Protein AF-A0A2R6DVB5-F1 (afdb_monomer_lite)

Sequence (64 aa):
IAGKTLKEANQEDLLSPGILVVRIDRGEESITPSGSTVIQADDFVTIHSRSGITDDTLGVFTGK

Structure (mmCIF, N/CA/C/O backbone):
data_AF-A0A2R6DVB5-F1
#
_entry.id   AF-A0A2R6DVB5-F1
#
loop_
_atom_site.group_PDB
_atom_site.id
_atom_site.type_symbol
_atom_site.label_atom_id
_atom_site.label_alt_id
_atom_site.label_comp_id
_atom_site.label_asym_id
_atom_site.label_entity_id
_atom_site.label_seq_id
_atom_site.pdbx_PDB_ins_code
_atom_site.Cartn_x
_atom_site.Cartn_y
_atom_site.Cartn_z
_atom_site.occupancy
_atom_site.B_iso_or_equiv
_atom_site.auth_seq_id
_atom_site.auth_comp_id
_atom_site.auth_asym_id
_atom_site.auth_atom_id
_atom_site.pdbx_PDB_model_num
ATOM 1 N N . ILE A 1 1 ? -7.485 1.177 -2.043 1.00 91.88 1 ILE A N 1
ATOM 2 C CA . ILE A 1 1 ? -6.664 2.249 -1.412 1.00 91.88 1 ILE A CA 1
ATOM 3 C C . ILE A 1 1 ? -5.786 3.049 -2.392 1.00 91.88 1 ILE A C 1
ATOM 5 O O . ILE A 1 1 ? -5.386 4.157 -2.052 1.00 91.88 1 ILE A O 1
ATOM 9 N N . ALA A 1 2 ? -5.483 2.528 -3.591 1.00 95.12 2 ALA A N 1
ATOM 10 C CA . ALA A 1 2 ? -4.653 3.221 -4.582 1.00 95.12 2 ALA A CA 1
ATOM 11 C C . ALA A 1 2 ? -5.131 4.656 -4.888 1.00 95.12 2 ALA A C 1
ATOM 13 O O . ALA A 1 2 ? -6.331 4.933 -4.898 1.00 95.12 2 ALA A O 1
ATOM 14 N N . GLY A 1 3 ? -4.178 5.555 -5.137 1.00 96.44 3 GLY A N 1
ATOM 15 C CA . GLY A 1 3 ? -4.412 6.979 -5.390 1.00 96.44 3 GLY A CA 1
ATOM 16 C C . GLY A 1 3 ? -4.450 7.858 -4.135 1.00 96.44 3 GLY A C 1
ATOM 17 O O . GLY A 1 3 ? -4.568 9.071 -4.267 1.00 96.44 3 GLY A O 1
ATOM 18 N N . LYS A 1 4 ? -4.326 7.276 -2.936 1.00 96.94 4 LYS A N 1
ATOM 19 C CA . LYS A 1 4 ? -4.286 8.000 -1.656 1.00 96.94 4 LYS A CA 1
ATOM 20 C C . LYS A 1 4 ? -2.902 7.935 -1.027 1.00 96.94 4 LYS A C 1
ATOM 22 O O . LYS A 1 4 ? -2.165 6.960 -1.202 1.00 96.94 4 LYS A O 1
ATOM 27 N N . THR A 1 5 ? -2.565 8.955 -0.249 1.00 97.56 5 THR A N 1
ATOM 28 C CA . THR A 1 5 ? -1.448 8.877 0.693 1.00 97.56 5 THR A CA 1
ATOM 29 C C . THR A 1 5 ? -1.770 7.923 1.843 1.00 97.56 5 THR A C 1
ATOM 31 O O . THR A 1 5 ? -2.934 7.725 2.202 1.00 97.56 5 THR A O 1
ATOM 34 N N . LEU A 1 6 ? -0.738 7.357 2.475 1.00 95.50 6 LEU A N 1
ATOM 35 C CA . LEU A 1 6 ? -0.913 6.544 3.685 1.00 95.50 6 LEU A CA 1
ATOM 36 C C . LEU A 1 6 ? -1.612 7.314 4.811 1.00 95.50 6 LEU A C 1
ATOM 38 O O . LEU A 1 6 ? -2.406 6.739 5.554 1.00 95.50 6 LEU A O 1
ATOM 42 N N . LYS A 1 7 ? -1.348 8.619 4.925 1.00 95.94 7 LYS A N 1
ATOM 43 C CA . LYS A 1 7 ? -2.018 9.482 5.897 1.00 95.94 7 LYS A CA 1
ATOM 44 C C . LYS A 1 7 ? -3.510 9.619 5.599 1.00 95.94 7 LYS A C 1
ATOM 46 O O . LYS A 1 7 ? -4.302 9.426 6.514 1.00 95.94 7 LYS A O 1
ATOM 51 N N . GLU A 1 8 ? -3.891 9.918 4.359 1.00 97.56 8 GLU A N 1
ATOM 52 C CA . GLU A 1 8 ? -5.306 10.034 3.970 1.00 97.56 8 GLU A CA 1
ATOM 53 C C . GLU A 1 8 ? -6.047 8.718 4.189 1.00 97.56 8 GLU A C 1
ATOM 55 O O . GLU A 1 8 ? -7.117 8.708 4.786 1.00 97.56 8 GLU A O 1
ATOM 60 N N . ALA A 1 9 ? -5.447 7.593 3.796 1.00 94.69 9 ALA A N 1
ATOM 61 C CA . ALA A 1 9 ? -6.054 6.287 4.013 1.00 94.69 9 ALA A CA 1
ATOM 62 C C . ALA A 1 9 ? -6.283 5.976 5.500 1.00 94.69 9 ALA A C 1
ATOM 64 O O . ALA A 1 9 ? -7.310 5.407 5.857 1.00 94.69 9 ALA A O 1
ATOM 65 N N . ASN A 1 10 ? -5.358 6.377 6.374 1.00 92.56 10 ASN A N 1
ATOM 66 C CA . ASN A 1 10 ? -5.548 6.255 7.816 1.00 92.56 10 ASN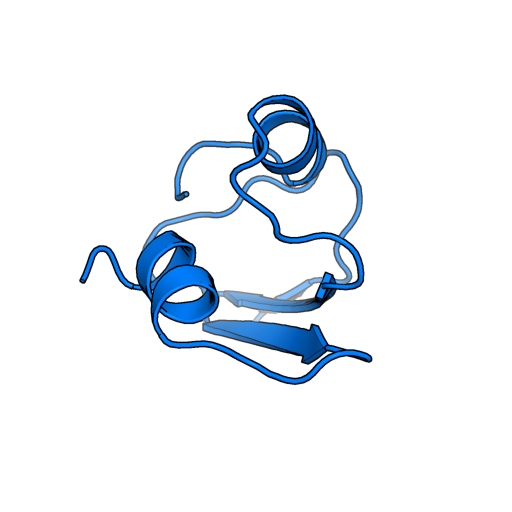 A CA 1
ATOM 67 C C . ASN A 1 10 ? -6.625 7.213 8.354 1.00 92.56 10 ASN A C 1
ATOM 69 O O . ASN A 1 10 ? -7.319 6.872 9.298 1.00 92.56 10 ASN A O 1
ATOM 73 N N . GLN A 1 11 ? -6.752 8.420 7.795 1.00 94.69 11 GLN A N 1
ATOM 74 C CA . GLN A 1 11 ? -7.775 9.397 8.197 1.00 94.69 11 GLN A CA 1
ATOM 75 C C . GLN A 1 11 ? -9.186 9.012 7.742 1.00 94.69 11 GLN A C 1
ATOM 77 O O . GLN A 1 11 ? -10.156 9.440 8.355 1.00 94.69 11 GLN A O 1
ATOM 82 N N . GLU A 1 12 ? -9.291 8.227 6.674 1.00 94.31 12 GLU A N 1
ATOM 83 C CA . GLU A 1 12 ? -10.542 7.656 6.169 1.00 94.31 12 GLU A CA 1
ATOM 84 C C . GLU A 1 12 ? -10.859 6.283 6.788 1.00 94.31 12 GLU A C 1
ATOM 86 O O . GLU A 1 12 ? -11.727 5.575 6.283 1.00 94.31 12 GLU A O 1
ATOM 91 N N . ASP A 1 13 ? -10.134 5.885 7.843 1.00 91.12 13 ASP A N 1
ATOM 92 C CA . ASP A 1 13 ? -10.274 4.596 8.536 1.00 91.12 13 ASP A CA 1
ATOM 93 C C . ASP A 1 13 ? -10.142 3.365 7.615 1.00 91.12 13 ASP A C 1
ATOM 95 O O . ASP A 1 13 ? -10.578 2.263 7.947 1.00 91.12 13 ASP A O 1
ATOM 99 N N . LEU A 1 14 ? -9.488 3.520 6.457 1.00 91.19 14 LEU A N 1
ATOM 100 C CA . LEU A 1 14 ? -9.209 2.411 5.540 1.00 91.19 14 LEU A CA 1
ATOM 101 C C . LEU A 1 14 ? -8.125 1.489 6.105 1.00 91.19 14 LEU A C 1
ATOM 103 O O . LEU A 1 14 ? -8.089 0.303 5.800 1.00 91.19 14 LEU A O 1
ATOM 107 N N . LEU A 1 15 ? -7.208 2.024 6.911 1.00 89.50 15 LEU A N 1
ATOM 108 C CA . LEU A 1 15 ? -6.173 1.232 7.564 1.00 89.50 15 LEU A CA 1
ATOM 109 C C . LEU A 1 15 ? -6.628 0.854 8.970 1.00 89.50 15 LEU A C 1
ATOM 111 O O . LEU A 1 15 ? -6.805 1.713 9.830 1.00 89.50 15 LEU A O 1
ATOM 115 N N . SER A 1 16 ? -6.773 -0.449 9.209 1.00 87.19 16 SER A N 1
ATOM 116 C CA . SER A 1 16 ? -7.125 -0.953 10.535 1.00 87.19 16 SER A CA 1
ATOM 117 C C . SER A 1 16 ? -6.089 -0.532 11.591 1.00 87.19 16 SER A C 1
ATOM 119 O O . SER A 1 16 ? -4.881 -0.535 11.314 1.00 87.19 16 SER A O 1
ATOM 121 N N . PRO A 1 17 ? -6.515 -0.221 12.830 1.00 84.38 17 PRO A N 1
ATOM 122 C CA . PRO A 1 17 ? -5.599 0.126 13.907 1.00 84.38 17 PRO A CA 1
ATOM 123 C C . PRO A 1 17 ? -4.535 -0.953 14.130 1.00 84.38 17 PRO A C 1
ATOM 125 O O . PRO A 1 17 ? -4.840 -2.134 14.287 1.00 84.38 17 PRO A O 1
ATOM 128 N N . GLY A 1 18 ? -3.268 -0.541 14.193 1.00 85.62 18 GLY A N 1
ATOM 129 C CA . GLY A 1 18 ? -2.149 -1.461 14.417 1.00 85.62 18 GLY A CA 1
ATOM 130 C C . GLY A 1 18 ? -1.593 -2.125 13.156 1.00 85.62 18 GLY A C 1
ATOM 131 O O . GLY A 1 18 ? -0.681 -2.945 13.292 1.00 85.62 18 GLY A O 1
ATOM 132 N N . ILE A 1 19 ? -2.081 -1.743 11.971 1.00 89.56 19 ILE A N 1
ATOM 133 C CA . ILE A 1 19 ? -1.406 -1.995 10.697 1.00 89.56 19 ILE A CA 1
ATOM 134 C C . ILE A 1 19 ? -0.267 -0.995 10.510 1.00 89.56 19 ILE A C 1
ATOM 136 O O . ILE A 1 19 ? -0.436 0.211 10.684 1.00 89.56 19 ILE A O 1
ATOM 140 N N . LEU A 1 20 ? 0.899 -1.507 10.129 1.00 91.19 20 LEU A N 1
ATOM 141 C CA . LEU A 1 20 ? 2.061 -0.715 9.757 1.00 91.19 20 LEU A CA 1
ATOM 142 C C . LEU A 1 20 ? 2.522 -1.121 8.363 1.00 91.19 20 LEU A C 1
ATOM 144 O O . LEU A 1 20 ? 2.935 -2.259 8.150 1.00 91.19 20 LEU A O 1
ATOM 148 N N . VAL A 1 21 ? 2.498 -0.174 7.430 1.00 93.56 21 VAL A N 1
ATOM 149 C CA . VAL A 1 21 ? 3.110 -0.351 6.112 1.00 93.56 21 VAL A CA 1
ATOM 150 C C . VAL A 1 21 ? 4.608 -0.107 6.249 1.00 93.56 21 VAL A C 1
ATOM 152 O O . VAL A 1 21 ? 5.026 1.009 6.547 1.00 93.56 21 VAL A O 1
ATOM 155 N N . VAL A 1 22 ? 5.413 -1.156 6.076 1.00 95.38 22 VAL A N 1
ATOM 156 C CA . VAL A 1 22 ? 6.865 -1.097 6.328 1.00 95.38 22 VAL A CA 1
ATOM 157 C C . VAL A 1 22 ? 7.686 -0.940 5.055 1.00 95.38 22 VAL A C 1
ATOM 159 O O . VAL A 1 22 ? 8.792 -0.406 5.107 1.00 95.38 22 VAL A O 1
ATOM 162 N N . ARG A 1 23 ? 7.155 -1.390 3.914 1.00 97.00 23 ARG A N 1
ATOM 163 C CA . ARG A 1 23 ? 7.839 -1.345 2.621 1.00 97.00 23 ARG A CA 1
ATOM 164 C C . ARG A 1 23 ? 6.834 -1.361 1.479 1.00 97.00 23 ARG A C 1
ATOM 166 O O . ARG A 1 23 ? 5.816 -2.050 1.564 1.00 97.00 23 ARG A O 1
ATOM 173 N N . ILE A 1 24 ? 7.149 -0.614 0.428 1.00 97.75 24 ILE A N 1
ATOM 174 C CA . ILE A 1 24 ? 6.453 -0.657 -0.857 1.00 97.75 24 ILE A CA 1
ATOM 175 C C . ILE A 1 24 ? 7.501 -0.952 -1.928 1.00 97.75 24 ILE A C 1
ATOM 177 O O . ILE A 1 24 ? 8.474 -0.210 -2.039 1.00 97.75 24 ILE A O 1
ATOM 181 N N . ASP A 1 25 ? 7.308 -2.017 -2.695 1.00 97.69 25 ASP A N 1
ATOM 182 C CA . ASP A 1 25 ? 8.116 -2.334 -3.868 1.00 97.69 25 ASP A CA 1
ATOM 183 C C . ASP A 1 25 ? 7.337 -1.953 -5.133 1.00 97.69 25 ASP A C 1
ATOM 185 O O . ASP A 1 25 ? 6.213 -2.415 -5.352 1.00 97.69 25 ASP A O 1
ATOM 189 N N . ARG A 1 26 ? 7.932 -1.079 -5.949 1.00 96.94 26 ARG A N 1
ATOM 190 C CA . ARG A 1 26 ? 7.344 -0.546 -7.182 1.00 96.94 26 ARG A CA 1
ATOM 191 C C . ARG A 1 26 ? 8.303 -0.776 -8.339 1.00 96.94 26 ARG A C 1
ATOM 193 O O . ARG A 1 26 ? 9.310 -0.082 -8.477 1.00 96.94 26 ARG A O 1
ATOM 200 N N . GLY A 1 27 ? 7.990 -1.763 -9.174 1.00 95.31 27 GLY A N 1
ATOM 201 C CA . GLY A 1 27 ? 8.938 -2.243 -10.177 1.00 95.31 27 GLY A CA 1
ATOM 202 C C . GLY A 1 27 ? 10.202 -2.769 -9.495 1.00 95.31 27 GLY A C 1
ATOM 203 O O . GLY A 1 27 ? 10.132 -3.719 -8.722 1.00 95.31 27 GLY A O 1
ATOM 204 N N . GLU A 1 28 ? 11.343 -2.135 -9.761 1.00 95.75 28 GLU A N 1
ATOM 205 C CA . GLU A 1 28 ? 12.635 -2.483 -9.147 1.00 95.75 28 GLU A CA 1
ATOM 206 C C . GLU A 1 28 ? 12.997 -1.595 -7.941 1.00 95.75 28 GLU A C 1
ATOM 208 O O . GLU A 1 28 ? 14.026 -1.809 -7.297 1.00 95.75 28 GLU A O 1
ATOM 213 N N . GLU A 1 29 ? 12.167 -0.600 -7.611 1.00 96.38 29 GLU A N 1
ATOM 214 C CA . GLU A 1 29 ? 12.425 0.326 -6.510 1.00 96.38 29 GLU A CA 1
ATOM 215 C C . GLU A 1 29 ? 11.808 -0.155 -5.194 1.00 96.38 29 GLU A C 1
ATOM 217 O O . GLU A 1 29 ? 10.641 -0.539 -5.138 1.00 96.38 29 GLU A O 1
ATOM 222 N N . SER A 1 30 ? 12.580 -0.048 -4.109 1.00 96.88 30 SER A N 1
ATOM 223 C CA . SER A 1 30 ? 12.111 -0.263 -2.737 1.00 96.88 30 SER A CA 1
ATOM 224 C C . SER A 1 30 ? 11.943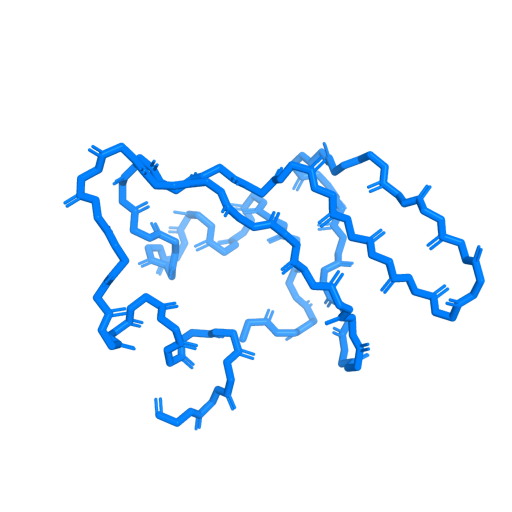 1.077 -2.029 1.00 96.88 30 SER A C 1
ATOM 226 O O . SER A 1 30 ? 12.916 1.798 -1.801 1.00 96.88 30 SER A O 1
ATOM 228 N N . ILE A 1 31 ? 10.720 1.384 -1.613 1.00 97.56 31 ILE A N 1
ATOM 229 C CA . ILE A 1 31 ? 10.332 2.657 -1.007 1.00 97.56 31 ILE A CA 1
ATOM 230 C C . ILE A 1 31 ? 10.087 2.458 0.492 1.00 97.56 31 ILE A C 1
ATOM 232 O O . ILE A 1 31 ? 9.233 1.663 0.898 1.00 97.56 31 ILE A O 1
ATOM 236 N N . THR A 1 32 ? 10.797 3.230 1.323 1.00 97.31 32 THR A N 1
ATOM 237 C CA . THR A 1 32 ? 10.484 3.369 2.754 1.00 97.31 32 THR A CA 1
ATOM 238 C C . THR A 1 32 ? 9.268 4.286 2.908 1.00 97.31 32 THR A C 1
ATOM 240 O O . THR A 1 32 ? 9.360 5.470 2.567 1.00 97.31 32 THR A O 1
ATOM 243 N N . PRO A 1 33 ? 8.123 3.787 3.401 1.00 96.19 33 PRO A N 1
ATOM 244 C CA . PRO A 1 33 ? 6.892 4.558 3.401 1.00 96.19 33 PRO A CA 1
ATOM 245 C C . PRO A 1 33 ? 6.887 5.651 4.471 1.00 96.19 33 PRO A C 1
ATOM 247 O O . PRO A 1 33 ? 7.431 5.505 5.564 1.00 96.19 33 PRO A O 1
ATOM 250 N N . SER A 1 34 ? 6.202 6.744 4.162 1.00 96.38 34 SER A N 1
ATOM 251 C CA . SER A 1 34 ? 5.896 7.839 5.077 1.00 96.38 34 SER A CA 1
ATOM 252 C C . SER A 1 34 ? 4.423 8.223 4.936 1.00 96.38 34 SER A C 1
ATOM 254 O O . SER A 1 34 ? 3.750 7.796 3.999 1.00 96.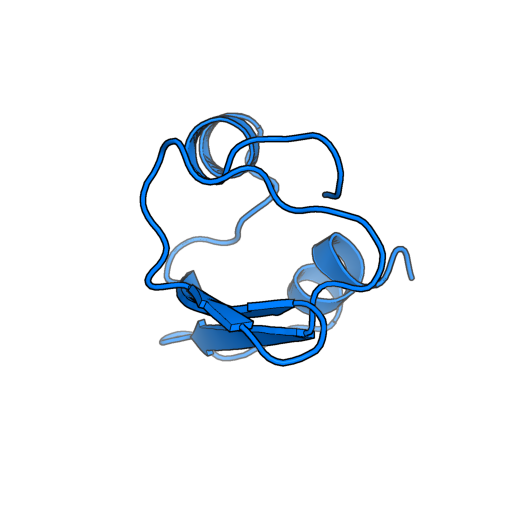38 34 SER A O 1
ATOM 256 N N . GLY A 1 35 ? 3.910 9.074 5.827 1.00 96.00 35 GLY A N 1
ATOM 257 C CA . GLY A 1 35 ? 2.520 9.533 5.740 1.00 96.00 35 GLY A CA 1
ATOM 258 C C . GLY A 1 35 ? 2.163 10.185 4.395 1.00 96.00 35 GLY A C 1
ATOM 259 O O . GLY A 1 35 ? 1.020 10.077 3.969 1.00 96.00 35 GLY A O 1
ATOM 260 N N . SER A 1 36 ? 3.123 10.814 3.707 1.00 97.56 36 SER A N 1
ATOM 261 C CA . SER A 1 36 ? 2.925 11.436 2.388 1.00 97.56 36 SER A CA 1
ATOM 262 C C . SER A 1 36 ? 3.146 10.485 1.208 1.00 97.56 36 SER A C 1
ATOM 264 O O . SER A 1 36 ? 2.976 10.894 0.061 1.00 97.56 36 SER A O 1
ATOM 266 N N . THR A 1 37 ? 3.532 9.231 1.448 1.00 97.56 37 THR A N 1
ATOM 267 C CA . THR A 1 37 ? 3.713 8.246 0.378 1.00 97.56 37 THR A CA 1
ATOM 268 C C . THR A 1 37 ? 2.359 7.884 -0.221 1.00 97.56 37 THR A C 1
ATOM 270 O O . THR A 1 37 ? 1.470 7.421 0.492 1.00 97.56 37 THR A O 1
ATOM 273 N N . VAL A 1 38 ? 2.213 8.097 -1.531 1.00 97.62 38 VAL A N 1
ATOM 274 C CA . VAL A 1 38 ? 1.023 7.725 -2.307 1.00 97.62 38 VAL A CA 1
ATOM 275 C C . VAL A 1 38 ? 1.126 6.262 -2.728 1.00 97.62 38 VAL A C 1
ATOM 277 O O . VAL A 1 38 ? 2.093 5.886 -3.401 1.00 97.62 38 VAL A O 1
ATOM 280 N N . ILE A 1 39 ? 0.122 5.462 -2.360 1.00 96.12 39 ILE A N 1
ATOM 281 C CA . ILE A 1 39 ? -0.027 4.094 -2.867 1.00 96.12 39 ILE A CA 1
ATOM 282 C C . ILE A 1 39 ? -0.515 4.161 -4.311 1.00 96.12 39 ILE A C 1
ATOM 284 O O . ILE A 1 39 ? -1.484 4.858 -4.622 1.00 96.12 39 ILE A O 1
ATOM 288 N N . GLN A 1 40 ? 0.132 3.404 -5.185 1.00 96.50 40 GLN A N 1
ATOM 289 C CA . GLN A 1 40 ? -0.231 3.260 -6.587 1.00 96.50 40 GLN A CA 1
ATOM 290 C C . GLN A 1 40 ? -0.823 1.874 -6.849 1.00 96.50 40 GLN A C 1
ATOM 292 O O . GLN A 1 40 ? -0.694 0.955 -6.040 1.00 96.50 40 GLN A O 1
ATOM 297 N N . ALA A 1 41 ? -1.534 1.741 -7.968 1.00 95.25 41 ALA A N 1
ATOM 298 C CA . ALA A 1 41 ? -1.889 0.418 -8.465 1.00 95.25 41 ALA A CA 1
ATOM 299 C C . ALA A 1 41 ? -0.603 -0.374 -8.757 1.00 95.25 41 ALA A C 1
ATOM 301 O O . ALA A 1 41 ? 0.420 0.224 -9.084 1.00 95.25 41 ALA A O 1
ATOM 302 N N . ASP A 1 42 ? -0.674 -1.695 -8.608 1.00 94.44 42 ASP A N 1
ATOM 303 C CA . ASP A 1 42 ? 0.441 -2.636 -8.800 1.00 94.44 42 ASP A CA 1
ATOM 304 C C . ASP A 1 42 ? 1.605 -2.522 -7.795 1.00 94.44 42 ASP A C 1
ATOM 306 O O . ASP A 1 42 ? 2.581 -3.265 -7.901 1.00 94.44 42 ASP A O 1
ATOM 310 N N . ASP A 1 43 ? 1.493 -1.667 -6.773 1.00 96.25 43 ASP A N 1
ATOM 311 C CA . ASP A 1 43 ? 2.433 -1.650 -5.650 1.00 96.25 43 ASP A CA 1
ATOM 312 C C . ASP A 1 43 ? 2.417 -2.996 -4.907 1.00 96.25 43 ASP A C 1
ATOM 314 O O . ASP A 1 43 ? 1.366 -3.477 -4.468 1.00 96.25 43 ASP A O 1
ATOM 318 N N . PHE A 1 44 ? 3.599 -3.571 -4.679 1.00 95.88 44 PHE A N 1
ATOM 319 C CA . PHE A 1 44 ? 3.754 -4.711 -3.785 1.00 95.88 44 PHE A CA 1
ATOM 320 C C . PHE A 1 44 ? 4.028 -4.203 -2.369 1.00 95.88 44 PHE A C 1
ATOM 322 O O . PHE A 1 44 ? 5.080 -3.637 -2.073 1.00 95.88 44 PHE A O 1
ATOM 329 N N . VAL A 1 45 ? 3.053 -4.368 -1.477 1.00 94.75 45 VAL A N 1
ATOM 330 C CA . VAL A 1 45 ? 3.083 -3.762 -0.143 1.00 94.75 45 VAL A CA 1
ATOM 331 C C . VAL A 1 45 ? 3.361 -4.821 0.915 1.00 94.75 45 VAL A C 1
ATOM 333 O O . VAL A 1 45 ? 2.649 -5.817 1.016 1.00 94.75 45 VAL A O 1
ATOM 336 N N . THR A 1 46 ? 4.358 -4.571 1.764 1.00 93.75 46 THR A N 1
ATOM 337 C CA . THR A 1 46 ? 4.575 -5.363 2.980 1.00 93.75 46 THR A CA 1
ATOM 338 C C . THR A 1 46 ? 3.971 -4.633 4.172 1.00 93.75 46 THR A C 1
ATOM 340 O O . THR A 1 46 ? 4.342 -3.493 4.475 1.00 93.75 46 THR A O 1
ATOM 343 N N . ILE A 1 47 ? 3.059 -5.306 4.872 1.00 91.88 47 ILE A N 1
ATOM 344 C CA . ILE A 1 47 ? 2.408 -4.788 6.075 1.00 91.88 47 ILE A CA 1
ATOM 345 C C . ILE A 1 47 ? 2.685 -5.687 7.274 1.00 91.88 47 ILE A C 1
ATOM 347 O O . ILE A 1 47 ? 2.724 -6.910 7.160 1.00 91.88 47 ILE A O 1
ATOM 351 N N . HIS A 1 48 ? 2.836 -5.07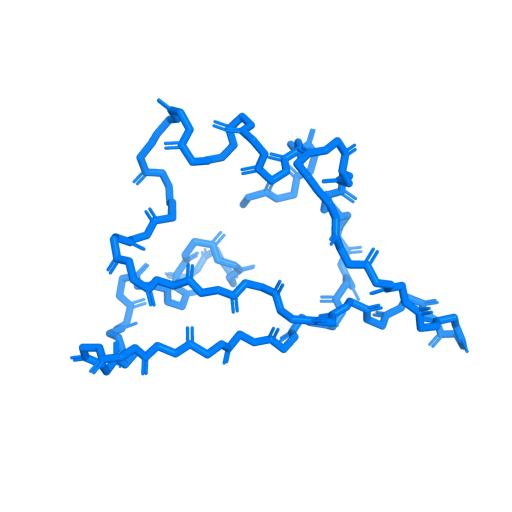8 8.442 1.00 91.25 48 HIS A N 1
ATOM 352 C CA . HIS A 1 48 ? 2.839 -5.772 9.720 1.00 91.25 48 HIS A CA 1
ATOM 353 C C . HIS A 1 48 ? 1.532 -5.479 10.452 1.00 91.25 48 HIS A C 1
ATOM 355 O O . HIS A 1 48 ? 1.067 -4.340 10.459 1.00 91.25 48 HIS A O 1
ATOM 361 N N . SER A 1 49 ? 0.971 -6.495 11.104 1.00 88.44 49 SER A N 1
ATOM 362 C CA . SER A 1 49 ? -0.180 -6.345 11.993 1.00 88.44 49 SER A CA 1
ATOM 363 C C . SER A 1 49 ? 0.133 -6.929 13.358 1.00 88.44 49 SER A C 1
ATOM 365 O O . SER A 1 49 ? 0.601 -8.061 13.464 1.00 88.44 49 SER A O 1
ATOM 367 N N . ARG A 1 50 ? -0.165 -6.171 14.414 1.00 83.00 50 ARG A N 1
ATOM 368 C CA . ARG A 1 50 ? -0.041 -6.646 15.801 1.00 83.00 50 ARG A CA 1
ATOM 369 C C . ARG A 1 50 ? -1.262 -7.443 16.269 1.00 83.00 50 ARG A C 1
ATOM 371 O O . ARG A 1 50 ? -1.126 -8.289 17.144 1.00 83.00 50 ARG A O 1
ATOM 378 N N . SER A 1 51 ? -2.435 -7.166 15.710 1.00 79.69 51 SER A N 1
ATOM 379 C CA . SER A 1 51 ? -3.715 -7.810 16.045 1.00 79.69 51 SER A CA 1
ATOM 380 C C . SER A 1 51 ? -4.063 -8.982 15.120 1.00 79.69 51 SER A C 1
ATOM 382 O O . SER A 1 51 ? -5.078 -9.639 15.332 1.00 79.69 51 SER A O 1
ATOM 384 N N . GLY A 1 52 ? -3.217 -9.268 14.126 1.00 78.38 52 GLY A N 1
ATOM 385 C CA . GLY A 1 52 ? -3.496 -10.231 13.060 1.00 78.38 52 GLY A CA 1
ATOM 386 C C . GLY A 1 52 ? -4.041 -9.555 11.800 1.00 78.38 52 GLY A C 1
ATOM 387 O O . GLY A 1 52 ? -4.452 -8.395 11.824 1.00 78.38 52 GLY A O 1
ATOM 388 N N . ILE A 1 53 ? -3.972 -10.257 10.672 1.00 80.12 53 ILE A N 1
ATOM 389 C CA . ILE A 1 53 ? -4.484 -9.774 9.385 1.00 80.12 53 ILE A CA 1
ATOM 390 C C . ILE A 1 53 ? -5.852 -10.420 9.165 1.00 80.12 53 ILE A C 1
ATOM 392 O O . ILE A 1 53 ? -5.948 -11.645 9.13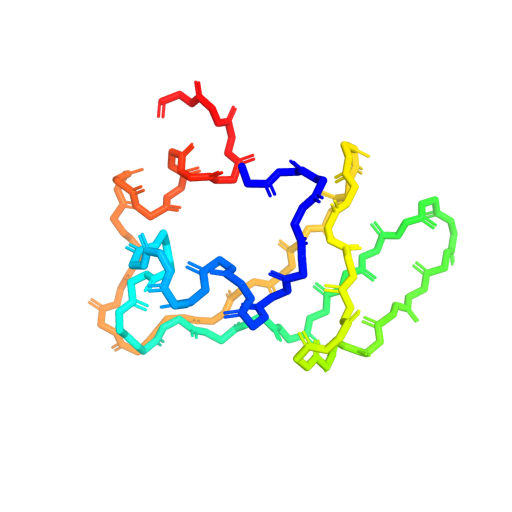5 1.00 80.12 53 ILE A O 1
ATOM 396 N N . THR A 1 54 ? -6.895 -9.599 9.053 1.00 82.88 54 THR A N 1
ATOM 397 C CA . THR A 1 54 ? -8.253 -10.033 8.689 1.00 82.88 54 THR A CA 1
ATOM 398 C C . THR A 1 54 ? -8.480 -9.898 7.184 1.00 82.88 54 THR A C 1
ATOM 400 O O . THR A 1 54 ? -7.774 -9.133 6.520 1.00 82.88 54 THR A O 1
ATOM 403 N N . ASP A 1 55 ? -9.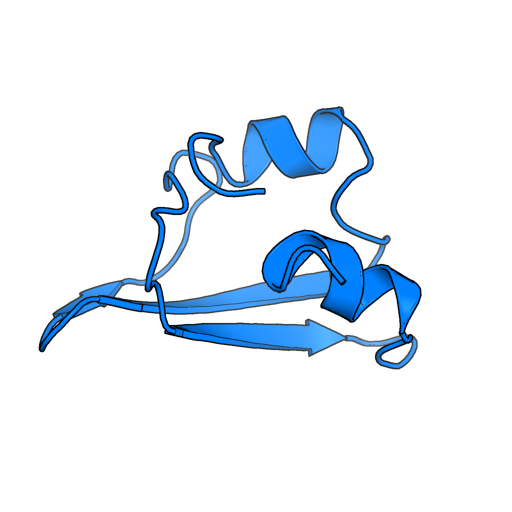494 -10.583 6.651 1.00 84.12 55 ASP A N 1
ATOM 404 C CA . ASP A 1 55 ? -9.887 -10.439 5.242 1.00 84.12 55 ASP A CA 1
ATOM 405 C C . ASP A 1 55 ? -10.272 -8.989 4.913 1.00 84.12 55 ASP A C 1
ATOM 407 O O . ASP A 1 55 ? -9.825 -8.463 3.899 1.00 84.12 55 ASP A O 1
ATOM 411 N N . ASP A 1 56 ? -10.959 -8.290 5.824 1.00 83.12 56 ASP A N 1
ATOM 412 C CA . ASP A 1 56 ? -11.284 -6.862 5.672 1.00 83.12 56 ASP A CA 1
ATOM 413 C C . ASP A 1 56 ? -10.026 -5.994 5.501 1.00 83.12 56 ASP A C 1
ATOM 415 O O . ASP A 1 56 ? -9.995 -5.062 4.695 1.00 83.12 56 ASP A O 1
ATOM 419 N N . THR A 1 57 ? -8.949 -6.324 6.228 1.00 84.62 57 THR A N 1
ATOM 420 C CA . THR A 1 57 ? -7.663 -5.621 6.106 1.00 84.62 57 THR A CA 1
ATOM 421 C C . THR A 1 57 ? -7.066 -5.832 4.717 1.00 84.62 57 THR A C 1
ATOM 423 O O . THR A 1 57 ? -6.570 -4.887 4.104 1.00 84.62 57 THR A O 1
ATOM 426 N N . LEU A 1 58 ? -7.100 -7.067 4.208 1.00 86.62 58 LEU A N 1
ATOM 427 C CA . LEU A 1 58 ? -6.584 -7.393 2.878 1.00 86.62 58 LEU A CA 1
ATOM 428 C C . LEU A 1 58 ? -7.452 -6.791 1.769 1.00 86.62 58 LEU A C 1
ATOM 430 O O . LEU A 1 58 ? -6.919 -6.365 0.740 1.00 86.62 58 LEU A O 1
ATOM 434 N N . GLY A 1 59 ? -8.764 -6.702 1.977 1.00 89.38 59 GLY A N 1
ATOM 435 C CA . GLY A 1 59 ? -9.713 -6.147 1.016 1.00 89.38 59 GLY A CA 1
ATOM 436 C C . GLY A 1 59 ? -9.418 -4.694 0.654 1.00 89.38 59 GLY A C 1
ATOM 437 O O . GLY A 1 59 ? -9.492 -4.304 -0.510 1.00 89.38 59 GLY A O 1
ATOM 438 N N . VAL A 1 60 ? -8.929 -3.897 1.605 1.00 90.56 60 VAL A N 1
ATOM 439 C CA . VAL A 1 60 ? -8.546 -2.491 1.372 1.00 90.56 60 VAL A CA 1
ATOM 440 C C . VAL A 1 60 ? -7.436 -2.343 0.321 1.00 90.56 60 VAL A C 1
ATOM 442 O O . VAL A 1 60 ? -7.442 -1.387 -0.474 1.00 90.56 60 VAL A O 1
ATOM 445 N N . PHE A 1 61 ? -6.485 -3.283 0.311 1.00 90.44 61 PHE A N 1
ATOM 446 C CA . PHE A 1 61 ? -5.355 -3.301 -0.620 1.00 90.44 61 PHE A CA 1
ATOM 447 C C . PHE A 1 61 ? -5.680 -4.039 -1.920 1.00 90.44 61 PHE A C 1
ATOM 449 O O . PHE A 1 61 ? -5.228 -3.621 -2.981 1.00 90.44 61 PHE A O 1
ATOM 456 N N . THR A 1 62 ? -6.476 -5.106 -1.848 1.00 89.25 62 THR A N 1
ATOM 457 C CA . THR A 1 62 ? -6.757 -5.992 -2.991 1.00 89.25 62 THR A CA 1
ATOM 458 C C . THR A 1 62 ? -8.036 -5.644 -3.753 1.00 89.25 62 THR A C 1
ATOM 460 O O . THR A 1 62 ? -8.220 -6.115 -4.875 1.00 89.25 62 THR A O 1
ATOM 463 N N . GLY A 1 63 ? -8.913 -4.821 -3.171 1.00 82.94 63 GLY A N 1
ATOM 464 C CA . GLY A 1 63 ? -10.227 -4.488 -3.722 1.00 82.94 63 GLY A CA 1
ATOM 465 C C . GLY A 1 63 ? -11.223 -5.652 -3.718 1.00 82.94 63 GLY A C 1
ATOM 466 O O . GLY A 1 63 ? -12.188 -5.602 -4.479 1.00 82.94 63 GLY A O 1
ATOM 467 N N . LYS A 1 64 ? -10.963 -6.699 -2.926 1.00 70.69 64 LYS A N 1
ATOM 468 C CA . LYS A 1 64 ? -11.813 -7.887 -2.781 1.00 70.69 64 LYS A CA 1
ATOM 469 C C . LYS A 1 64 ? -12.538 -7.910 -1.448 1.00 70.69 64 LYS A C 1
ATOM 471 O O . LYS A 1 64 ? -11.972 -7.369 -0.477 1.00 70.69 64 LYS A O 1
#

pLDDT: mean 91.91, std 5.91, range [70.69, 97.75]

Foldseek 3Di:
DAPDFQLVCVVVVLAPPQKDFQWWDDPNDIDGHDRRDGHHPPIDIDIDGPVDDDPSNVCSVVVD

Radius of gyration: 10.97 Å; chains: 1; bounding box: 24×22×26 Å

Secondary structure (DSSP, 8-state):
-TTSBHHHHHHTT-SPTTEEEEEEEETTEEE---TTPBP-TT-EEEEEESS---HHHHHHHH--